Protein AF-A0A812LJR0-F1 (afdb_monomer_lite)

Foldseek 3Di:
DPVVVVVVVVVVCVVCVVVVVVVVVVVVVVVCCVVFPFPDWDFDQAPVGTDIQGHGPPDQLLVSLVVVCVVRVHDSVSSVVRSVVVVVVSVVVVD

Secondary structure (DSSP, 8-state):
--HHHHHHHHHHHHHHHHHHHHHHHHHHHHHHHHHS--SEEEEEEETTEEEEEEE-TT--HHHHHHHHHHHHT--HHHHHHHHHHHHHHHHHHT-

Radius of gyration: 21.12 Å; chains: 1; bounding box: 37×36×70 Å

Sequence (95 aa):
MPSASLDVLQTQKIDTEPEIQEELTKLEDQLDLLERPPKMIFDVDTDNGIQQIRVYEGDDCYTLAKQFCDKVGLDNEMAGLLAANMEQRMYQEFE

pLDDT: mean 79.0, std 11.34, range [48.0, 91.69]

Structure (mmCIF, N/CA/C/O backbone):
data_AF-A0A812LJR0-F1
#
_entry.id   AF-A0A812LJR0-F1
#
loop_
_atom_site.group_PDB
_atom_site.id
_atom_site.type_symbol
_atom_site.label_atom_id
_atom_site.label_alt_id
_atom_site.label_comp_id
_atom_site.label_asym_id
_atom_site.label_entity_id
_atom_site.label_seq_id
_atom_site.pdbx_PDB_ins_code
_atom_site.Cartn_x
_atom_site.Cartn_y
_atom_site.Cartn_z
_atom_site.occupancy
_atom_site.B_iso_or_equiv
_atom_site.auth_seq_id
_atom_site.auth_comp_id
_atom_site.auth_asym_id
_atom_site.auth_atom_id
_atom_site.pdbx_PDB_model_num
ATOM 1 N N . MET A 1 1 ? -23.471 20.279 -46.459 1.00 48.00 1 MET A N 1
ATOM 2 C CA . MET A 1 1 ? -22.373 19.346 -46.128 1.00 48.00 1 MET A CA 1
ATOM 3 C C . MET A 1 1 ? -21.973 19.565 -44.665 1.00 48.00 1 MET A C 1
ATOM 5 O O . MET A 1 1 ? -21.162 20.447 -44.428 1.00 48.00 1 MET A O 1
ATOM 9 N N . PRO A 1 2 ? -22.580 18.871 -43.680 1.00 53.31 2 PRO A N 1
ATOM 10 C CA . PRO A 1 2 ? -22.274 19.046 -42.255 1.00 53.31 2 PRO A CA 1
ATOM 11 C C . PRO A 1 2 ? -21.334 17.973 -41.657 1.00 53.31 2 PRO A C 1
ATOM 13 O O . PRO A 1 2 ? -21.096 18.004 -40.456 1.00 53.31 2 PRO A O 1
ATOM 16 N N . SER A 1 3 ? -20.795 17.026 -42.442 1.00 57.50 3 SER A N 1
ATOM 17 C CA . SER A 1 3 ? -20.114 15.847 -41.863 1.00 57.50 3 SER A CA 1
ATOM 18 C C . SER A 1 3 ? -18.699 16.117 -41.332 1.00 57.50 3 SER A C 1
ATOM 20 O O . SER A 1 3 ? -18.318 15.525 -40.334 1.00 57.50 3 SER A O 1
ATOM 22 N N . ALA A 1 4 ? -17.955 17.069 -41.907 1.00 58.41 4 ALA A N 1
ATOM 23 C CA . ALA A 1 4 ? -16.563 17.322 -41.511 1.00 58.41 4 ALA A CA 1
ATOM 24 C C . ALA A 1 4 ? -16.406 17.847 -40.068 1.00 58.41 4 ALA A C 1
ATOM 26 O O . ALA A 1 4 ? -15.376 17.633 -39.441 1.00 58.41 4 ALA A O 1
ATOM 27 N N . SER A 1 5 ? -17.424 18.524 -39.522 1.00 58.03 5 SER A N 1
ATOM 28 C CA . SER A 1 5 ? -17.395 19.009 -38.134 1.00 58.03 5 SER A CA 1
ATOM 29 C C . SER A 1 5 ? -17.664 17.899 -37.117 1.00 58.03 5 SER A C 1
ATOM 31 O O . SER A 1 5 ? -17.243 18.028 -35.971 1.00 58.03 5 SER A O 1
ATOM 33 N N . LEU A 1 6 ? -18.378 16.840 -37.515 1.00 57.12 6 LEU A N 1
ATOM 34 C CA . LEU A 1 6 ? -18.677 15.708 -36.639 1.00 57.12 6 LEU A CA 1
ATOM 35 C C . LEU A 1 6 ? -17.437 14.821 -36.471 1.00 57.12 6 LEU A C 1
ATOM 37 O O . LEU A 1 6 ? -17.112 14.455 -35.348 1.00 57.12 6 LEU A O 1
ATOM 41 N N . ASP A 1 7 ? -16.698 14.586 -37.560 1.00 61.81 7 ASP A N 1
ATOM 42 C CA . ASP A 1 7 ? -15.466 13.785 -37.558 1.00 61.81 7 ASP A CA 1
ATOM 43 C C . ASP A 1 7 ? -14.370 14.400 -36.667 1.00 61.81 7 ASP A C 1
ATOM 45 O O . ASP A 1 7 ? -13.714 13.697 -35.898 1.00 61.81 7 ASP A O 1
ATOM 49 N N . VAL A 1 8 ? -14.202 15.729 -36.702 1.00 63.91 8 VAL A N 1
ATOM 50 C CA . VAL A 1 8 ? -13.215 16.437 -35.861 1.00 63.91 8 VAL A CA 1
ATOM 51 C C . VAL A 1 8 ? -13.579 16.355 -34.376 1.00 63.91 8 VAL A C 1
ATOM 53 O O . VAL A 1 8 ? -12.713 16.088 -33.546 1.00 63.91 8 VAL A O 1
ATOM 56 N N . LEU A 1 9 ? -14.860 16.530 -34.036 1.00 61.12 9 LEU A N 1
ATOM 57 C CA . LEU A 1 9 ? -15.334 16.442 -32.651 1.00 61.12 9 LEU A CA 1
ATOM 58 C C . LEU A 1 9 ? -15.286 15.005 -32.112 1.00 61.12 9 LEU A C 1
ATOM 60 O O . LEU A 1 9 ? -14.983 14.805 -30.940 1.00 61.12 9 LEU A O 1
ATOM 64 N N . GLN A 1 10 ? -15.552 13.999 -32.951 1.00 57.78 10 GLN A N 1
ATOM 65 C CA . GLN A 1 10 ? -15.428 12.590 -32.568 1.00 57.78 10 GLN A CA 1
ATOM 66 C C . GLN A 1 10 ? -13.969 12.189 -32.338 1.00 57.78 10 GLN A C 1
ATOM 68 O O . GLN A 1 10 ? -13.692 11.481 -31.376 1.00 57.78 10 GLN A O 1
ATOM 73 N N . THR A 1 11 ? -13.043 12.692 -33.156 1.00 60.19 11 THR A N 1
ATOM 74 C CA . THR A 1 11 ? -11.605 12.431 -32.988 1.00 60.19 11 THR A CA 1
ATOM 75 C C . THR A 1 11 ? -11.078 13.054 -31.689 1.00 60.19 11 THR A C 1
ATOM 77 O O . THR A 1 11 ? -10.485 12.355 -30.877 1.00 60.19 11 THR A O 1
ATOM 80 N N . GLN A 1 12 ? -11.411 14.323 -31.413 1.00 60.31 12 GLN A N 1
ATOM 81 C CA . GLN A 1 12 ? -11.032 14.997 -30.159 1.00 60.31 12 GLN A CA 1
ATOM 82 C C . GLN A 1 12 ? -11.597 14.314 -28.906 1.00 60.31 12 GLN A C 1
ATOM 84 O O . GLN A 1 12 ? -10.959 14.313 -27.855 1.00 60.31 12 GLN A O 1
ATOM 89 N N . LYS A 1 13 ? -12.799 13.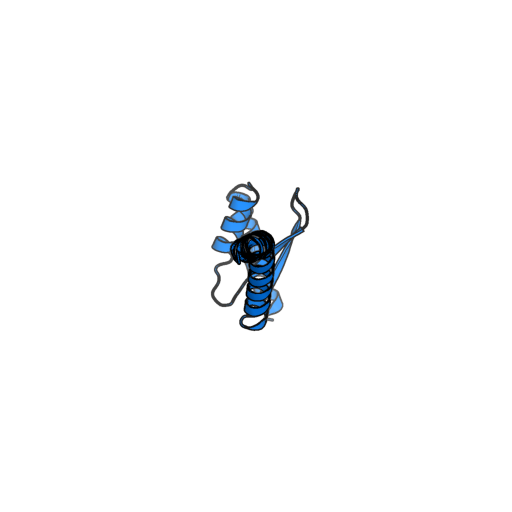738 -29.008 1.00 58.12 13 LYS A N 1
ATOM 90 C CA . LYS A 1 13 ? -13.436 13.014 -27.907 1.00 58.12 13 LYS A CA 1
ATOM 91 C C . LYS A 1 13 ? -12.728 11.686 -27.607 1.00 58.12 13 LYS A C 1
ATOM 93 O O . LYS A 1 13 ? -12.571 11.353 -26.442 1.00 58.12 13 LYS A O 1
ATOM 98 N N . ILE A 1 14 ? -12.280 10.965 -28.637 1.00 60.16 14 ILE A N 1
ATOM 99 C CA . ILE A 1 14 ? -11.527 9.707 -28.482 1.00 60.16 14 ILE A CA 1
ATOM 100 C C . ILE A 1 14 ? -10.158 9.966 -27.841 1.00 60.16 14 ILE A C 1
ATOM 102 O O . ILE A 1 14 ? -9.731 9.188 -26.994 1.00 60.16 14 ILE A O 1
ATOM 106 N N . ASP A 1 15 ? -9.496 11.069 -28.201 1.00 61.81 15 ASP A N 1
ATOM 107 C CA . ASP A 1 15 ? -8.178 11.413 -27.649 1.00 61.81 15 ASP A CA 1
ATOM 108 C C . ASP A 1 15 ? -8.227 11.805 -26.161 1.00 61.81 15 ASP A C 1
ATOM 110 O O . ASP A 1 15 ? -7.258 11.592 -25.438 1.00 61.81 15 ASP A O 1
ATOM 114 N N . THR A 1 16 ? -9.351 12.353 -25.686 1.00 62.94 16 THR A N 1
ATOM 115 C CA . THR A 1 16 ? -9.508 12.833 -24.297 1.00 62.94 16 THR A CA 1
ATOM 116 C C . THR A 1 16 ? -10.145 11.811 -23.355 1.00 62.94 16 THR A C 1
ATOM 118 O O . THR A 1 16 ? -9.978 11.900 -22.142 1.00 62.94 16 THR A O 1
ATOM 121 N N . GLU A 1 17 ? -10.849 10.810 -23.883 1.00 73.56 17 GLU A N 1
ATOM 122 C CA . GLU A 1 17 ? -11.483 9.744 -23.099 1.00 73.56 17 GLU A CA 1
ATOM 123 C C . GLU A 1 17 ? -10.518 8.944 -22.193 1.00 73.56 17 GLU A C 1
ATOM 125 O O . GLU A 1 17 ? -10.871 8.738 -21.028 1.00 73.56 17 GLU A O 1
ATOM 130 N N . PRO A 1 18 ? -9.306 8.530 -22.629 1.00 74.19 18 PRO A N 1
ATOM 131 C CA . PRO A 1 18 ? -8.380 7.806 -21.754 1.00 74.19 18 PRO A CA 1
ATOM 132 C C . PRO A 1 18 ? -7.794 8.687 -20.641 1.00 74.19 18 PRO A C 1
ATOM 134 O O . PRO A 1 18 ? -7.613 8.214 -19.523 1.00 74.19 18 PRO A O 1
ATOM 137 N N . GLU A 1 19 ? -7.540 9.968 -20.918 1.00 75.06 19 GLU A N 1
ATOM 138 C CA . GLU A 1 19 ? -7.028 10.924 -19.927 1.00 75.06 19 GLU A CA 1
ATOM 139 C C . GLU A 1 19 ? -8.073 11.184 -18.831 1.00 75.06 19 GLU A C 1
ATOM 141 O O . GLU A 1 19 ? -7.763 11.131 -17.642 1.00 75.06 19 GLU A O 1
ATOM 146 N N . ILE A 1 20 ? -9.344 11.341 -19.221 1.00 78.12 20 ILE A N 1
ATOM 147 C CA . ILE A 1 20 ? -10.471 11.469 -18.286 1.00 78.12 20 ILE A CA 1
ATOM 148 C C . ILE A 1 20 ? -10.645 10.190 -17.453 1.00 78.12 20 ILE A C 1
ATOM 150 O O . ILE A 1 20 ? -10.920 10.274 -16.258 1.00 78.12 20 ILE A O 1
ATOM 154 N N . GLN A 1 21 ? -10.483 9.003 -18.048 1.00 78.75 21 GLN A N 1
ATOM 155 C CA . GLN A 1 21 ? -10.541 7.738 -17.304 1.00 78.75 21 GLN A CA 1
ATOM 156 C C . GLN A 1 21 ? -9.418 7.620 -16.271 1.00 78.75 21 GLN A C 1
ATOM 158 O O . GLN A 1 21 ? -9.665 7.174 -15.149 1.00 78.75 21 GLN A O 1
ATOM 163 N N . GLU A 1 22 ? -8.199 8.035 -16.615 1.00 80.38 22 GLU A N 1
ATOM 164 C CA . GLU A 1 22 ? -7.076 8.026 -15.678 1.00 80.38 22 GLU A CA 1
ATOM 165 C C . GLU A 1 22 ? -7.305 9.011 -14.519 1.00 80.38 22 GLU A C 1
ATOM 167 O O . GLU A 1 22 ? -7.073 8.665 -13.358 1.00 80.38 22 GLU A O 1
ATOM 172 N N . GLU A 1 23 ? -7.805 10.218 -14.803 1.00 81.12 23 GLU A N 1
ATOM 173 C CA . GLU A 1 23 ? -8.167 11.188 -13.761 1.00 81.12 23 GLU A CA 1
ATOM 174 C C . GLU A 1 23 ? -9.306 10.696 -12.863 1.00 81.12 23 GLU A C 1
ATOM 176 O O . GLU A 1 23 ? -9.218 10.841 -11.643 1.00 81.12 23 GLU A O 1
ATOM 181 N N . LEU A 1 24 ? -10.345 10.080 -13.434 1.00 79.12 24 LEU A N 1
ATOM 182 C CA . LEU A 1 24 ? -11.435 9.478 -12.663 1.00 79.12 24 LEU A CA 1
ATOM 183 C C . LEU A 1 24 ? -10.914 8.383 -11.733 1.00 79.12 24 LEU A C 1
ATOM 185 O O . LEU A 1 24 ? -11.230 8.411 -10.549 1.00 79.12 24 LEU A O 1
ATOM 189 N N . THR A 1 25 ? -10.042 7.503 -12.229 1.00 80.94 25 THR A N 1
ATOM 190 C CA . THR A 1 25 ? -9.427 6.439 -11.417 1.00 80.94 25 THR A CA 1
ATOM 191 C C . THR A 1 25 ? -8.647 7.033 -10.237 1.00 80.94 25 THR A C 1
ATOM 193 O O . THR A 1 25 ? -8.785 6.594 -9.099 1.00 80.94 25 THR A O 1
ATOM 196 N N . LYS A 1 26 ? -7.867 8.099 -10.475 1.00 82.75 26 LYS A N 1
ATOM 197 C CA . LYS A 1 26 ? -7.130 8.804 -9.411 1.00 82.75 26 LYS A CA 1
ATOM 198 C C . LYS A 1 26 ? -8.054 9.460 -8.387 1.00 82.75 26 LYS A C 1
ATOM 200 O O . LYS A 1 26 ? -7.686 9.548 -7.216 1.00 82.75 26 LYS A O 1
ATOM 205 N N . LEU A 1 27 ? -9.191 10.003 -8.821 1.00 79.12 27 LEU A N 1
ATOM 206 C CA . LEU A 1 27 ? -10.172 10.631 -7.936 1.00 79.12 27 LEU A CA 1
ATOM 207 C C . LEU A 1 27 ? -10.937 9.590 -7.116 1.00 79.12 27 LEU A C 1
ATOM 209 O O . LEU A 1 27 ? -11.167 9.828 -5.935 1.00 79.12 27 LEU A O 1
ATOM 213 N N . GLU A 1 28 ? -11.280 8.445 -7.705 1.00 79.50 28 GLU A N 1
ATOM 214 C CA . GLU A 1 28 ? -11.893 7.308 -7.010 1.00 79.50 28 GLU A CA 1
ATOM 215 C C . GLU A 1 28 ? -10.960 6.767 -5.918 1.00 79.50 28 GLU A C 1
ATOM 217 O O . GLU A 1 28 ? -11.369 6.685 -4.762 1.00 79.50 28 GLU A O 1
ATOM 222 N N . ASP A 1 29 ? -9.677 6.552 -6.230 1.00 76.44 29 ASP A N 1
ATOM 223 C CA . ASP A 1 29 ? -8.663 6.150 -5.242 1.00 76.44 29 ASP A CA 1
ATOM 224 C C . ASP A 1 29 ? -8.540 7.158 -4.080 1.00 76.44 29 ASP A C 1
ATOM 226 O O . ASP A 1 29 ? -8.327 6.782 -2.924 1.00 76.44 29 ASP A O 1
ATOM 230 N N . GLN A 1 30 ? -8.653 8.460 -4.370 1.00 78.31 30 GLN A N 1
ATOM 231 C CA . GLN A 1 30 ? -8.636 9.518 -3.351 1.00 78.31 30 GLN A CA 1
ATOM 232 C C . GLN A 1 30 ? -9.917 9.539 -2.515 1.00 78.31 30 GLN A C 1
ATOM 234 O O . GLN A 1 30 ? -9.855 9.811 -1.315 1.00 78.31 30 GLN A O 1
ATOM 239 N N . LEU A 1 31 ? -11.068 9.269 -3.131 1.00 74.69 31 LEU A N 1
ATOM 240 C CA . LEU A 1 31 ? -12.350 9.202 -2.442 1.00 74.69 31 LEU A CA 1
ATOM 241 C C . LEU A 1 31 ? -12.377 8.014 -1.475 1.00 74.69 31 LEU A C 1
ATOM 243 O O . LEU A 1 31 ? -12.729 8.194 -0.312 1.00 74.69 31 LEU A O 1
ATOM 247 N N . ASP A 1 32 ? -11.905 6.844 -1.908 1.00 74.06 32 ASP A N 1
ATOM 248 C CA . ASP A 1 32 ? -11.800 5.645 -1.071 1.00 74.06 32 ASP A CA 1
ATOM 249 C C . ASP A 1 32 ? -10.911 5.881 0.159 1.00 74.06 32 ASP A C 1
ATOM 251 O O . ASP A 1 32 ? -11.246 5.459 1.269 1.00 74.06 32 ASP A O 1
ATOM 255 N N . LEU A 1 33 ? -9.810 6.623 -0.005 1.00 72.50 33 LEU A N 1
ATOM 256 C CA . LEU A 1 33 ? -8.940 7.031 1.104 1.00 72.50 33 LEU A CA 1
ATOM 257 C C . LEU A 1 33 ? -9.640 7.940 2.126 1.00 72.50 33 LEU A C 1
ATOM 259 O O . LEU A 1 33 ? -9.284 7.911 3.305 1.00 72.50 33 LEU A O 1
ATOM 263 N N . LEU A 1 34 ? -10.605 8.755 1.694 1.00 71.06 34 LEU A N 1
ATOM 264 C CA . LEU A 1 34 ? -11.363 9.657 2.564 1.00 71.06 34 LEU A CA 1
ATOM 265 C C . LEU A 1 34 ? -12.560 8.961 3.222 1.00 71.06 34 LEU A C 1
ATOM 267 O O . LEU A 1 34 ? -12.855 9.231 4.386 1.00 71.06 34 LEU A O 1
ATOM 271 N N . GLU A 1 35 ? -13.250 8.078 2.497 1.00 76.19 35 GLU A N 1
ATOM 272 C CA . GLU A 1 35 ? -14.414 7.347 3.007 1.00 76.19 35 GLU A CA 1
ATOM 273 C C . GLU A 1 35 ? -14.022 6.238 3.983 1.00 76.19 35 GLU A C 1
ATOM 275 O O . GLU A 1 35 ? -14.724 5.991 4.968 1.00 76.19 35 GLU A O 1
ATOM 280 N N . ARG A 1 36 ? -12.893 5.570 3.729 1.00 75.50 36 ARG A N 1
ATOM 281 C CA . ARG A 1 36 ? -12.343 4.522 4.589 1.00 75.50 36 ARG A CA 1
ATOM 282 C C . ARG A 1 36 ? -10.870 4.815 4.830 1.00 75.50 36 ARG A C 1
ATOM 284 O O . ARG A 1 36 ? -10.020 4.234 4.161 1.00 75.50 36 ARG A O 1
ATOM 291 N N . PRO A 1 37 ? -10.539 5.703 5.780 1.00 75.88 37 PRO A N 1
ATOM 292 C CA . PRO A 1 37 ? -9.146 5.967 6.090 1.00 75.88 37 PRO A CA 1
ATOM 293 C C . PRO A 1 37 ? -8.469 4.662 6.537 1.00 75.88 37 PRO A C 1
ATOM 295 O O . PRO A 1 37 ? -9.021 3.949 7.385 1.00 75.88 37 PRO A O 1
ATOM 298 N N . PRO A 1 38 ? -7.295 4.317 5.978 1.00 83.25 38 PRO A N 1
ATOM 299 C CA . PRO A 1 38 ? -6.551 3.157 6.440 1.00 83.25 38 PRO A CA 1
ATOM 300 C C . PRO A 1 38 ? -6.202 3.346 7.917 1.00 83.25 38 PRO A C 1
ATOM 302 O O . PRO A 1 38 ? -5.809 4.435 8.339 1.00 83.25 38 PRO A O 1
ATOM 305 N N . LYS A 1 39 ? -6.334 2.277 8.705 1.00 85.12 39 LYS A N 1
ATOM 306 C CA . LYS A 1 39 ? -5.927 2.280 10.115 1.00 85.12 39 LYS A CA 1
ATOM 307 C C . LYS A 1 39 ? -4.424 2.472 10.249 1.00 85.12 39 LYS A C 1
ATOM 309 O O . LYS A 1 39 ? -3.980 3.090 11.207 1.00 85.12 39 LYS A O 1
ATOM 314 N N . MET A 1 40 ? -3.658 1.934 9.301 1.00 85.12 40 MET A N 1
ATOM 315 C CA . MET A 1 40 ? -2.207 2.045 9.295 1.00 85.12 40 MET A CA 1
ATOM 316 C C . MET A 1 40 ? -1.664 1.991 7.871 1.00 85.12 40 MET A C 1
ATOM 318 O O . MET A 1 40 ? -2.215 1.304 7.007 1.00 85.12 40 MET A O 1
ATOM 322 N N . ILE A 1 41 ? -0.571 2.710 7.631 1.00 88.56 41 ILE A N 1
ATOM 323 C CA . ILE A 1 41 ? 0.174 2.668 6.373 1.00 88.56 41 ILE A CA 1
ATOM 324 C C . ILE A 1 41 ? 1.605 2.248 6.697 1.00 88.56 41 ILE A C 1
ATOM 326 O O . ILE A 1 41 ? 2.266 2.860 7.533 1.00 88.56 41 ILE A O 1
ATOM 330 N N . PHE A 1 42 ? 2.077 1.202 6.028 1.00 88.75 42 PHE A N 1
ATOM 331 C CA . PHE A 1 42 ? 3.447 0.721 6.137 1.00 88.75 42 PHE A CA 1
ATOM 332 C C . PHE A 1 42 ? 4.219 1.087 4.878 1.00 88.75 42 PHE A C 1
ATOM 334 O O . PHE A 1 42 ? 3.921 0.576 3.800 1.00 88.75 42 PHE A O 1
ATOM 341 N N . ASP A 1 43 ? 5.228 1.937 5.034 1.00 89.12 43 ASP A N 1
ATOM 342 C CA . ASP A 1 43 ? 6.218 2.202 3.997 1.00 89.12 43 ASP A CA 1
ATOM 343 C C . ASP A 1 43 ? 7.266 1.080 4.007 1.00 89.12 43 ASP A C 1
ATOM 345 O O . ASP A 1 43 ? 7.980 0.886 4.995 1.00 89.12 43 ASP A O 1
ATOM 349 N N . VAL A 1 44 ? 7.342 0.327 2.913 1.00 86.06 44 VAL A N 1
ATOM 350 C CA . VAL A 1 44 ? 8.288 -0.772 2.718 1.00 86.06 44 VAL A CA 1
ATOM 351 C C . VAL A 1 44 ? 9.296 -0.365 1.655 1.00 86.06 44 VAL A C 1
ATOM 353 O O . VAL A 1 44 ? 8.927 -0.057 0.521 1.00 86.06 44 VAL A O 1
ATOM 356 N N . ASP A 1 45 ? 10.572 -0.365 2.029 1.00 85.75 45 ASP A N 1
ATOM 357 C CA . ASP A 1 45 ? 11.665 -0.110 1.097 1.00 85.75 45 ASP A CA 1
ATOM 358 C C . ASP A 1 45 ? 11.902 -1.356 0.232 1.00 85.75 45 ASP A C 1
ATOM 360 O O . ASP A 1 45 ? 12.084 -2.463 0.746 1.00 85.75 45 ASP A O 1
ATOM 364 N N . THR A 1 46 ? 11.839 -1.181 -1.084 1.00 83.25 46 THR A N 1
ATOM 365 C CA . THR A 1 46 ? 12.035 -2.242 -2.077 1.00 83.25 46 THR A CA 1
ATOM 366 C C . THR A 1 46 ? 13.045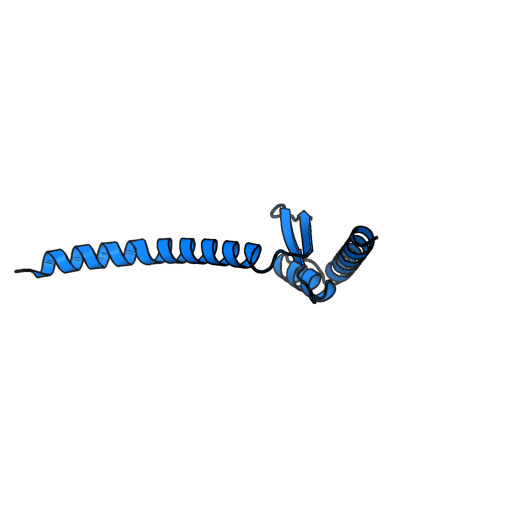 -1.781 -3.118 1.00 83.25 46 THR A C 1
ATOM 368 O O . THR A 1 46 ? 13.304 -0.588 -3.255 1.00 83.25 46 THR A O 1
ATOM 371 N N . ASP A 1 47 ? 13.554 -2.702 -3.936 1.00 81.00 47 ASP A N 1
ATOM 372 C CA . ASP A 1 47 ? 14.486 -2.354 -5.021 1.00 81.00 47 ASP A CA 1
ATOM 373 C C . ASP A 1 47 ? 13.895 -1.346 -6.031 1.00 81.00 47 ASP A C 1
ATOM 375 O O . ASP A 1 47 ? 14.630 -0.627 -6.706 1.00 81.00 47 ASP A O 1
ATOM 379 N N . ASN A 1 48 ? 12.561 -1.246 -6.097 1.00 80.88 48 ASN A N 1
ATOM 380 C CA . ASN A 1 48 ? 11.829 -0.289 -6.932 1.00 80.88 48 ASN A CA 1
ATOM 381 C C . ASN A 1 48 ? 11.421 0.996 -6.181 1.00 80.88 48 ASN A C 1
ATOM 383 O O . ASN A 1 48 ? 10.606 1.771 -6.683 1.00 80.88 48 ASN A O 1
ATOM 387 N N . GLY A 1 49 ? 11.974 1.229 -4.989 1.00 86.19 49 GLY A N 1
ATOM 388 C CA . GLY A 1 49 ? 11.664 2.356 -4.114 1.00 86.19 49 GLY A CA 1
ATOM 389 C C . GLY A 1 49 ? 10.660 2.018 -3.011 1.00 86.19 49 GLY A C 1
ATOM 390 O O . GLY A 1 49 ? 10.331 0.855 -2.763 1.00 86.19 49 GLY A O 1
ATOM 391 N N . ILE A 1 50 ? 10.168 3.061 -2.342 1.00 86.81 50 ILE A N 1
ATOM 392 C CA . ILE A 1 50 ? 9.228 2.931 -1.226 1.00 86.81 50 ILE A CA 1
ATOM 393 C C . ILE A 1 50 ? 7.842 2.583 -1.767 1.00 86.81 50 ILE A C 1
ATOM 395 O O . ILE A 1 50 ? 7.251 3.350 -2.530 1.00 86.81 50 ILE A O 1
ATOM 399 N N . GLN A 1 51 ? 7.309 1.440 -1.344 1.00 87.56 51 GLN A N 1
ATOM 400 C CA . GLN A 1 51 ? 5.939 1.027 -1.626 1.00 87.56 51 GLN A CA 1
ATOM 401 C C . GLN A 1 51 ? 5.117 0.966 -0.343 1.00 87.56 51 GLN A C 1
ATOM 403 O O . GLN A 1 51 ? 5.634 0.659 0.725 1.00 87.56 51 GLN A O 1
ATOM 408 N N . GLN A 1 52 ? 3.820 1.246 -0.457 1.00 88.88 52 GLN A N 1
ATOM 409 C CA . GLN A 1 52 ? 2.936 1.367 0.699 1.00 88.88 52 GLN A CA 1
ATOM 410 C C . GLN A 1 52 ? 1.988 0.179 0.810 1.00 88.88 52 GLN A C 1
ATOM 412 O O . GLN A 1 52 ? 1.310 -0.169 -0.159 1.00 88.88 52 GLN A O 1
ATOM 417 N N . ILE A 1 53 ? 1.889 -0.386 2.010 1.00 89.75 53 ILE A N 1
ATOM 418 C CA . ILE A 1 53 ? 0.841 -1.338 2.382 1.00 89.75 53 ILE A CA 1
ATOM 419 C C . ILE A 1 53 ? -0.161 -0.599 3.262 1.00 89.75 53 ILE A C 1
ATOM 421 O O . ILE A 1 53 ? 0.184 -0.107 4.336 1.00 89.75 53 ILE A O 1
ATOM 425 N N . ARG A 1 54 ? -1.404 -0.504 2.792 1.00 89.50 54 ARG A N 1
ATOM 426 C CA . ARG A 1 54 ? -2.514 0.114 3.523 1.00 89.50 54 ARG A CA 1
ATOM 427 C C . ARG A 1 54 ? -3.276 -0.983 4.251 1.00 89.50 54 ARG A C 1
ATOM 429 O O . ARG A 1 54 ? -3.677 -1.952 3.616 1.00 89.50 54 ARG A O 1
ATOM 436 N N . VAL A 1 55 ? -3.454 -0.825 5.558 1.00 88.31 55 VAL A N 1
ATOM 437 C CA . VAL A 1 55 ? -4.213 -1.761 6.392 1.00 88.31 55 VAL A CA 1
ATOM 438 C C . VAL A 1 55 ? -5.530 -1.114 6.783 1.00 88.31 55 VAL A C 1
ATOM 440 O O . VAL A 1 55 ? -5.544 -0.056 7.418 1.00 88.31 55 VAL A O 1
ATOM 443 N N . TYR A 1 56 ? -6.636 -1.751 6.419 1.00 87.44 56 TYR A N 1
ATOM 444 C CA . TYR A 1 56 ? -7.986 -1.334 6.770 1.00 87.44 56 TYR A CA 1
ATOM 445 C C . TYR A 1 56 ? -8.537 -2.160 7.938 1.00 87.44 56 TYR A C 1
ATOM 447 O O . TYR A 1 56 ? -7.928 -3.104 8.443 1.00 87.44 56 TYR A O 1
ATOM 455 N N . GLU A 1 57 ? -9.707 -1.765 8.435 1.00 81.19 57 GLU A N 1
ATOM 456 C CA . GLU A 1 57 ? -10.374 -2.497 9.505 1.00 81.19 57 GLU A CA 1
ATOM 457 C C . GLU A 1 57 ? -10.837 -3.883 9.042 1.00 81.19 57 GLU A C 1
ATOM 459 O O . GLU A 1 57 ? -11.642 -4.000 8.122 1.00 81.19 57 GLU A O 1
ATOM 464 N N . GLY A 1 58 ? -10.368 -4.925 9.733 1.00 83.69 58 GLY A N 1
ATOM 465 C C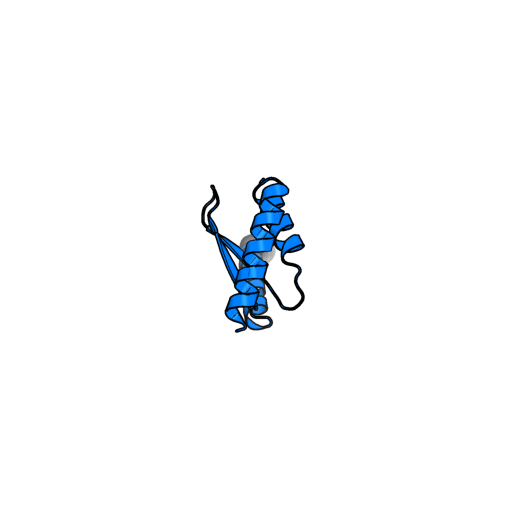A . GLY A 1 58 ? -10.710 -6.316 9.427 1.00 83.69 58 GLY A CA 1
ATOM 466 C C . GLY A 1 58 ? -9.767 -6.993 8.433 1.00 83.69 58 GLY A C 1
ATOM 467 O O . GLY A 1 58 ? -9.967 -8.173 8.147 1.00 83.69 58 GLY A O 1
ATOM 468 N N . ASP A 1 59 ? -8.744 -6.286 7.947 1.00 86.50 59 ASP A N 1
ATOM 469 C CA . ASP A 1 59 ? -7.716 -6.884 7.101 1.00 86.50 59 ASP A CA 1
ATOM 470 C C . ASP A 1 59 ? -6.811 -7.840 7.884 1.00 86.50 59 ASP A C 1
ATOM 472 O O . ASP A 1 59 ? -6.482 -7.625 9.053 1.00 86.50 59 ASP A O 1
ATOM 476 N N . ASP A 1 60 ? -6.370 -8.886 7.190 1.00 89.38 60 ASP A N 1
ATOM 477 C CA . ASP A 1 60 ? -5.377 -9.836 7.675 1.00 89.38 60 ASP A CA 1
ATOM 478 C C . ASP A 1 60 ? -3.971 -9.409 7.226 1.00 89.38 60 ASP A C 1
ATOM 480 O O . ASP A 1 60 ? -3.672 -9.350 6.027 1.00 89.38 60 ASP A O 1
ATOM 484 N N . CYS A 1 61 ? -3.092 -9.138 8.196 1.00 88.69 61 CYS A N 1
ATOM 485 C CA . CYS A 1 61 ? -1.720 -8.695 7.943 1.00 88.69 61 CYS A CA 1
ATOM 486 C C . CYS A 1 61 ? -0.930 -9.717 7.122 1.00 88.69 61 CYS A C 1
ATOM 488 O O . CYS A 1 61 ? -0.134 -9.328 6.267 1.00 88.69 61 CYS A O 1
ATOM 490 N N . TYR A 1 62 ? -1.176 -11.015 7.329 1.00 89.94 62 TYR A N 1
ATOM 491 C CA . TYR A 1 62 ? -0.513 -12.064 6.562 1.00 89.94 62 TYR A CA 1
ATOM 492 C C . TYR A 1 62 ? -0.921 -12.044 5.090 1.00 89.94 62 TYR A C 1
ATOM 494 O O . TYR A 1 62 ? -0.063 -12.082 4.206 1.00 89.94 62 TYR A O 1
ATOM 502 N N . THR A 1 63 ? -2.217 -11.924 4.809 1.00 90.56 63 THR A N 1
ATOM 503 C CA . THR A 1 63 ? -2.729 -11.817 3.441 1.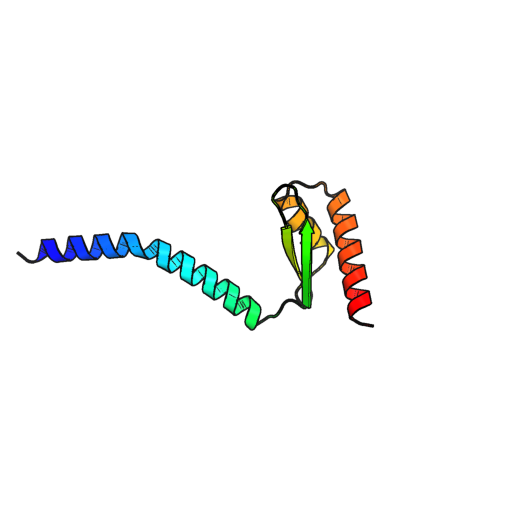00 90.56 63 THR A CA 1
ATOM 504 C C . THR A 1 63 ? -2.180 -10.579 2.728 1.00 90.56 63 THR A C 1
ATOM 506 O O . THR A 1 63 ? -1.735 -10.697 1.585 1.00 90.56 63 THR A O 1
ATOM 509 N N . LEU A 1 64 ? -2.138 -9.417 3.392 1.00 91.19 64 LEU A N 1
ATOM 510 C CA . LEU A 1 64 ? -1.575 -8.187 2.820 1.00 91.19 64 LEU A CA 1
ATOM 511 C C . LEU A 1 64 ? -0.067 -8.301 2.558 1.00 91.19 64 LEU A C 1
ATOM 513 O O . LEU A 1 64 ? 0.395 -7.975 1.464 1.00 91.19 64 LEU A O 1
ATOM 517 N N . ALA A 1 65 ? 0.696 -8.812 3.526 1.00 91.06 65 ALA A N 1
ATOM 518 C CA . ALA A 1 65 ? 2.132 -9.032 3.380 1.00 91.06 65 ALA A CA 1
ATOM 519 C C . ALA A 1 65 ? 2.440 -10.024 2.253 1.00 91.06 65 ALA A C 1
ATOM 521 O O .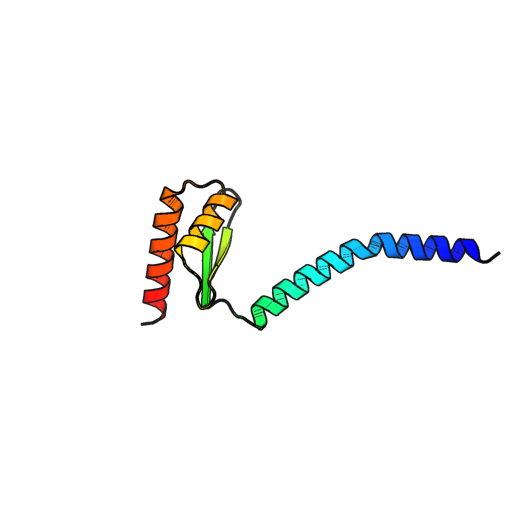 ALA A 1 65 ? 3.354 -9.804 1.463 1.00 91.06 65 ALA A O 1
ATOM 522 N N . LYS A 1 66 ? 1.642 -11.089 2.128 1.00 91.25 66 LYS A N 1
ATOM 523 C CA . LYS A 1 66 ? 1.780 -12.065 1.049 1.00 91.25 66 LYS A CA 1
ATOM 524 C C . LYS A 1 66 ? 1.50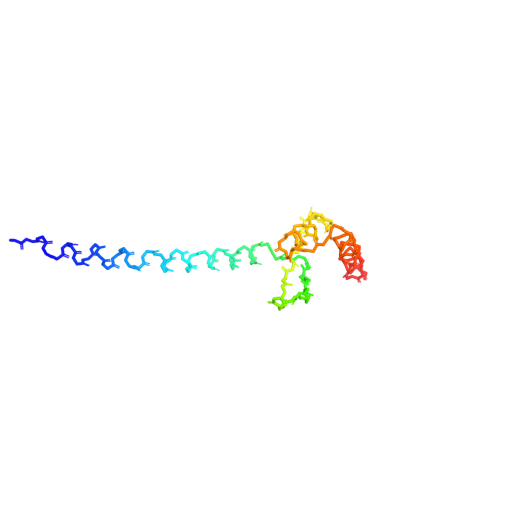0 -11.449 -0.318 1.00 91.25 66 LYS A C 1
ATOM 526 O O . LYS A 1 66 ? 2.320 -11.600 -1.214 1.00 91.25 66 LYS A O 1
ATOM 531 N N . GLN A 1 67 ? 0.393 -10.721 -0.473 1.00 90.25 67 GLN A N 1
ATOM 532 C CA . GLN A 1 67 ? 0.077 -10.026 -1.727 1.00 90.25 67 GLN A CA 1
ATOM 533 C C . GLN A 1 67 ? 1.172 -9.028 -2.115 1.00 90.25 67 GLN A C 1
ATOM 535 O O . GLN A 1 67 ? 1.523 -8.909 -3.289 1.00 90.25 67 GLN A O 1
ATOM 540 N N . PHE A 1 68 ? 1.731 -8.328 -1.128 1.00 90.31 68 PHE A N 1
ATOM 541 C CA . PHE A 1 68 ? 2.852 -7.427 -1.340 1.00 90.31 68 PHE A CA 1
ATOM 542 C C . PHE A 1 68 ? 4.105 -8.176 -1.808 1.00 90.31 68 PHE A C 1
ATOM 544 O O . PHE A 1 68 ? 4.700 -7.806 -2.819 1.00 90.31 68 PHE A O 1
ATOM 551 N N . CYS A 1 69 ? 4.482 -9.257 -1.123 1.00 89.50 69 CYS A N 1
ATOM 552 C CA . CYS A 1 69 ? 5.625 -10.077 -1.509 1.00 89.50 69 CYS A CA 1
ATOM 553 C C . CYS A 1 69 ? 5.448 -10.687 -2.905 1.00 89.50 69 CYS A C 1
ATOM 555 O O . CYS A 1 69 ? 6.365 -10.584 -3.716 1.00 89.50 69 CYS A O 1
ATOM 557 N N . ASP A 1 70 ? 4.263 -11.207 -3.232 1.00 88.38 70 ASP A N 1
ATOM 558 C CA . ASP A 1 70 ? 3.939 -11.741 -4.561 1.00 88.38 70 ASP A CA 1
ATOM 559 C C . ASP A 1 70 ? 4.086 -10.662 -5.653 1.00 88.38 70 ASP A C 1
ATOM 561 O O . ASP A 1 70 ? 4.602 -10.931 -6.738 1.00 88.38 70 ASP A O 1
ATOM 565 N N . LYS A 1 71 ? 3.679 -9.418 -5.364 1.00 85.31 71 LYS A N 1
ATOM 566 C CA . LYS A 1 71 ? 3.788 -8.280 -6.292 1.00 85.31 71 LYS A CA 1
ATOM 567 C C . LYS A 1 71 ? 5.234 -7.832 -6.521 1.00 85.31 71 LYS A C 1
ATOM 569 O O . LYS A 1 71 ? 5.573 -7.409 -7.624 1.00 85.31 71 LYS A O 1
ATOM 574 N N . VAL A 1 72 ? 6.066 -7.887 -5.484 1.00 84.44 72 VAL A N 1
ATOM 575 C CA . VAL A 1 72 ? 7.466 -7.424 -5.520 1.00 84.44 72 VAL A CA 1
ATOM 576 C C . VAL A 1 72 ? 8.436 -8.558 -5.890 1.00 84.44 72 VAL A C 1
ATOM 578 O O . VAL A 1 72 ? 9.596 -8.300 -6.195 1.00 84.44 72 VAL A O 1
ATOM 581 N N . GLY A 1 73 ? 7.966 -9.808 -5.941 1.00 83.38 73 GLY A N 1
ATOM 582 C CA . GLY A 1 73 ? 8.796 -10.979 -6.232 1.00 83.38 73 GLY A CA 1
ATOM 583 C C . GLY A 1 73 ? 9.643 -11.434 -5.040 1.00 83.38 73 GLY A C 1
ATOM 584 O O . GLY A 1 73 ? 10.728 -11.975 -5.233 1.00 83.38 73 GLY A O 1
ATOM 585 N N . LEU A 1 74 ? 9.166 -11.188 -3.816 1.00 83.19 74 LEU A N 1
ATOM 586 C CA . LEU A 1 74 ? 9.796 -11.631 -2.572 1.00 83.19 74 LEU A CA 1
ATOM 587 C C . LEU A 1 74 ? 9.266 -13.009 -2.153 1.00 83.19 74 LEU A C 1
ATOM 589 O O . LEU A 1 74 ? 8.098 -13.333 -2.363 1.00 83.19 74 LEU A O 1
ATOM 593 N N . ASP A 1 75 ? 10.119 -13.805 -1.509 1.00 82.00 75 ASP A N 1
ATOM 594 C CA . ASP A 1 75 ? 9.771 -15.159 -1.072 1.00 82.00 75 ASP A CA 1
ATOM 595 C C . ASP A 1 75 ? 8.708 -15.181 0.041 1.00 82.00 75 ASP A C 1
ATOM 597 O O . ASP A 1 75 ? 8.623 -14.285 0.882 1.00 82.00 75 ASP A O 1
ATOM 601 N N . ASN A 1 76 ? 7.939 -16.275 0.116 1.00 77.56 76 ASN A N 1
ATOM 602 C CA . ASN A 1 76 ? 6.893 -16.457 1.136 1.00 77.56 76 ASN A CA 1
ATOM 603 C C . ASN A 1 76 ? 7.418 -16.408 2.586 1.00 77.56 76 ASN A C 1
ATOM 605 O O . ASN A 1 76 ? 6.651 -16.105 3.499 1.00 77.56 76 ASN A O 1
ATOM 609 N N . GLU A 1 77 ? 8.702 -16.690 2.824 1.00 81.81 77 GLU A N 1
ATOM 610 C CA . GLU A 1 77 ? 9.298 -16.539 4.159 1.00 81.81 77 GLU A CA 1
ATOM 611 C C . GLU A 1 77 ? 9.383 -15.064 4.588 1.00 81.81 77 GLU A C 1
ATOM 613 O O . GLU A 1 77 ? 9.110 -14.744 5.747 1.00 81.81 77 GLU A O 1
ATOM 618 N N . MET A 1 78 ? 9.670 -14.149 3.651 1.00 83.44 78 MET A N 1
ATOM 619 C CA . MET A 1 78 ? 9.658 -12.702 3.909 1.00 83.44 78 MET A CA 1
ATOM 620 C C . MET A 1 78 ? 8.249 -12.212 4.246 1.00 83.44 78 MET A C 1
ATOM 622 O O . MET A 1 78 ? 8.095 -11.373 5.131 1.00 83.44 78 MET A O 1
ATOM 626 N N . ALA A 1 79 ? 7.220 -12.771 3.598 1.00 86.88 79 ALA A N 1
ATOM 627 C CA . ALA A 1 79 ? 5.827 -12.420 3.873 1.00 86.88 79 ALA A CA 1
ATOM 628 C C . ALA A 1 79 ? 5.444 -12.695 5.336 1.00 86.88 79 ALA A C 1
ATOM 630 O O . ALA A 1 79 ? 4.783 -11.873 5.963 1.00 86.88 79 ALA A O 1
ATOM 631 N N . GLY A 1 80 ? 5.908 -13.813 5.908 1.00 88.50 80 GLY A N 1
ATOM 632 C CA . GLY A 1 80 ? 5.667 -14.139 7.317 1.00 88.50 80 GLY A CA 1
ATOM 633 C C . GLY A 1 80 ? 6.325 -13.152 8.286 1.00 88.50 80 GLY A C 1
ATOM 634 O O . GLY A 1 80 ? 5.694 -12.717 9.248 1.00 88.50 80 GLY A O 1
ATOM 635 N N . LEU A 1 81 ? 7.573 -12.754 8.017 1.00 88.31 81 LEU A N 1
ATOM 636 C CA . LEU A 1 81 ? 8.287 -11.764 8.834 1.00 88.31 81 LEU A CA 1
ATOM 637 C C . LEU A 1 81 ? 7.662 -10.369 8.727 1.00 88.31 81 LEU A C 1
ATOM 639 O O . LEU A 1 81 ? 7.539 -9.663 9.729 1.00 88.31 81 LEU A O 1
ATOM 643 N N . LEU A 1 82 ? 7.256 -9.974 7.520 1.00 89.38 82 LEU A N 1
ATOM 644 C CA . LEU A 1 82 ? 6.588 -8.703 7.274 1.00 89.38 82 LEU A CA 1
ATOM 645 C C . LEU A 1 82 ? 5.237 -8.648 7.996 1.00 89.38 82 LEU A C 1
ATOM 647 O O . LEU A 1 82 ? 4.972 -7.674 8.695 1.00 89.38 82 LEU A O 1
ATOM 651 N N . ALA A 1 83 ? 4.441 -9.716 7.913 1.00 91.69 83 ALA A N 1
ATOM 652 C CA . ALA A 1 83 ? 3.168 -9.831 8.619 1.00 91.69 83 ALA A CA 1
ATOM 653 C C . ALA A 1 83 ? 3.334 -9.708 10.140 1.00 91.69 83 ALA A C 1
ATOM 655 O O . ALA A 1 83 ? 2.641 -8.912 10.767 1.00 91.69 83 ALA A O 1
ATOM 656 N N . ALA A 1 84 ? 4.302 -10.423 10.725 1.00 90.88 84 ALA A N 1
ATOM 657 C CA . ALA A 1 84 ? 4.570 -10.355 12.161 1.00 90.88 84 ALA A CA 1
ATOM 658 C C . ALA A 1 84 ? 4.977 -8.940 12.613 1.00 90.88 84 ALA A C 1
ATOM 660 O O . ALA A 1 84 ? 4.513 -8.457 13.645 1.00 90.88 84 ALA A O 1
ATOM 661 N N . ASN A 1 85 ? 5.806 -8.248 11.822 1.00 89.56 85 ASN A N 1
ATOM 662 C CA . ASN A 1 85 ? 6.173 -6.856 12.092 1.00 89.56 85 ASN A CA 1
ATOM 663 C C . ASN A 1 85 ? 4.975 -5.904 11.969 1.00 89.56 85 ASN A C 1
ATOM 665 O O . ASN A 1 85 ? 4.855 -4.977 12.771 1.00 89.56 85 ASN A O 1
ATOM 669 N N . MET A 1 86 ? 4.099 -6.118 10.980 1.00 89.56 86 MET A N 1
ATOM 670 C CA . MET A 1 86 ? 2.875 -5.332 10.808 1.00 89.56 86 MET A CA 1
ATOM 671 C C . MET A 1 86 ? 1.948 -5.493 12.013 1.00 89.56 86 MET A C 1
ATOM 673 O O . MET A 1 86 ? 1.555 -4.494 12.611 1.00 89.56 86 MET A O 1
ATOM 677 N N . GLU A 1 87 ? 1.677 -6.732 12.429 1.00 89.56 87 GLU A N 1
ATOM 678 C CA . GLU A 1 87 ? 0.855 -7.026 13.606 1.00 89.56 87 GLU A CA 1
ATOM 679 C C . GLU A 1 87 ? 1.442 -6.395 14.868 1.00 89.56 87 GLU A C 1
ATOM 681 O O . GLU A 1 87 ? 0.734 -5.713 15.607 1.00 89.56 87 GLU A O 1
ATOM 686 N N . GLN A 1 88 ? 2.748 -6.556 15.099 1.00 89.19 88 GLN A N 1
ATOM 687 C CA . GLN A 1 88 ? 3.408 -5.985 16.270 1.00 89.19 88 GLN A CA 1
ATOM 688 C C . GLN A 1 88 ? 3.281 -4.457 16.318 1.00 89.19 88 GLN A C 1
ATOM 690 O O . GLN A 1 88 ? 3.004 -3.902 17.382 1.00 89.19 88 GLN A O 1
ATOM 695 N N . ARG A 1 89 ? 3.469 -3.771 15.183 1.00 85.75 89 ARG A N 1
ATOM 696 C CA . ARG A 1 89 ? 3.304 -2.313 15.103 1.00 85.75 89 ARG A CA 1
ATOM 697 C C . ARG A 1 89 ? 1.867 -1.889 15.356 1.00 85.75 89 ARG A C 1
ATOM 699 O O . ARG A 1 89 ? 1.654 -0.942 16.103 1.00 85.75 89 ARG A O 1
ATOM 706 N N . MET A 1 90 ? 0.902 -2.623 14.803 1.00 83.44 90 MET A N 1
ATOM 707 C CA . MET A 1 90 ? -0.509 -2.369 15.076 1.00 83.44 90 MET A CA 1
ATOM 708 C C . MET A 1 90 ? -0.800 -2.477 16.570 1.00 83.44 90 MET A C 1
ATOM 710 O O . MET A 1 90 ? -1.389 -1.561 17.126 1.00 83.44 90 MET A O 1
ATOM 714 N N . TYR A 1 91 ? -0.326 -3.523 17.250 1.00 82.69 91 TYR A N 1
ATOM 715 C CA . TYR A 1 91 ? -0.518 -3.660 18.697 1.00 82.69 91 TYR A CA 1
ATOM 716 C C . TYR A 1 91 ? 0.098 -2.513 19.509 1.00 82.69 91 TYR A C 1
ATOM 718 O O . TYR A 1 91 ? -0.529 -2.056 20.459 1.00 82.69 91 TYR A O 1
ATOM 726 N N . GLN A 1 92 ? 1.289 -2.033 19.141 1.00 79.44 92 GLN A N 1
ATOM 727 C CA . GLN A 1 92 ? 1.969 -0.944 19.856 1.00 79.44 92 GLN A CA 1
ATOM 728 C C . GLN A 1 92 ? 1.299 0.423 19.679 1.00 79.44 92 GLN A C 1
ATOM 730 O O . GLN A 1 92 ? 1.457 1.286 20.534 1.00 79.44 92 GLN A O 1
ATOM 735 N N . GLU A 1 93 ? 0.579 0.639 18.580 1.00 66.00 93 GLU A N 1
ATOM 736 C CA . GLU A 1 93 ? -0.088 1.916 18.298 1.00 66.00 93 GLU A CA 1
ATOM 737 C C . GLU A 1 93 ? -1.476 2.024 18.960 1.00 66.00 93 GLU A C 1
ATOM 739 O O . GLU A 1 93 ? -2.059 3.106 19.002 1.00 66.00 93 GLU A O 1
ATOM 744 N N . PHE A 1 94 ? -1.998 0.916 19.505 1.00 60.03 94 PHE A N 1
ATOM 745 C CA . PHE A 1 94 ? -3.279 0.854 20.223 1.00 60.03 94 PHE A CA 1
ATOM 746 C C . PHE A 1 94 ? -3.145 0.737 21.762 1.00 60.03 94 PHE A C 1
ATOM 748 O O . PHE A 1 94 ? -4.171 0.566 22.428 1.00 60.03 94 PHE A O 1
ATOM 755 N N . GLU A 1 95 ? -1.932 0.843 22.329 1.00 51.97 95 GLU A N 1
ATOM 756 C CA . GLU A 1 95 ? -1.676 1.046 23.778 1.00 51.97 95 GLU A CA 1
ATOM 757 C C . GLU A 1 95 ? -1.513 2.533 24.135 1.00 51.97 95 GLU A C 1
ATOM 759 O O . GLU A 1 95 ? -2.044 2.937 25.198 1.00 51.97 95 GLU A O 1
#